Protein AF-A0A6B3W933-F1 (afdb_monomer_lite)

Radius of gyration: 35.73 Å; chains: 1; bounding box: 81×42×101 Å

pLDDT: mean 72.71, std 11.29, range [45.56, 95.0]

Secondary structure (DSSP, 8-state):
----------HHHHHHHHHHHS---PPP-------------EEEEEEEETTEEEEEEE--TTSSGGG-EEETTEEE--------HHHHHHHHHTTTSS-----

Foldseek 3Di:
DDDDPDPDDDPVNVVVVCVVPDDDPPDDPPPDDPPDDDDAWDFDCWDDDDPDTDGDTDDRPQQDPVNWDDDDVDTDRDHDDDDPVVVVVCVVPVVDPPPPPDD

Structure (mmCIF, N/CA/C/O backbone):
data_AF-A0A6B3W933-F1
#
_entry.id   AF-A0A6B3W933-F1
#
loop_
_atom_site.group_PDB
_atom_site.id
_atom_site.type_symbol
_atom_site.label_atom_id
_atom_site.label_alt_id
_atom_site.label_comp_id
_atom_site.label_asym_id
_atom_site.label_entity_id
_atom_site.label_seq_id
_atom_site.pdbx_PDB_ins_code
_atom_site.Cartn_x
_atom_site.Cartn_y
_atom_site.Cartn_z
_atom_site.occupancy
_atom_site.B_iso_or_equiv
_atom_site.auth_seq_id
_atom_site.auth_comp_id
_atom_site.auth_asym_id
_atom_site.auth_atom_id
_atom_site.pdbx_PDB_model_num
ATOM 1 N N . MET A 1 1 ? -48.514 -9.208 71.530 1.00 45.56 1 MET A N 1
ATOM 2 C CA . MET A 1 1 ? -47.320 -10.080 71.537 1.00 45.56 1 MET A CA 1
ATOM 3 C C . MET A 1 1 ? -46.948 -10.304 70.085 1.00 45.56 1 MET A C 1
ATOM 5 O O . MET A 1 1 ? -47.457 -11.232 69.479 1.00 45.56 1 MET A O 1
ATOM 9 N N . ASN A 1 2 ? -46.157 -9.409 69.495 1.00 46.94 2 ASN A N 1
ATOM 10 C CA . ASN A 1 2 ? -45.818 -9.499 68.076 1.00 46.94 2 ASN A CA 1
ATOM 11 C C . ASN A 1 2 ? -44.297 -9.606 68.010 1.00 46.94 2 ASN A C 1
ATOM 13 O O . ASN A 1 2 ? -43.600 -8.597 67.988 1.00 46.94 2 ASN A O 1
ATOM 17 N N . GLY A 1 3 ? -43.787 -10.834 68.109 1.00 47.75 3 GLY A N 1
ATOM 18 C CA . GLY A 1 3 ? -42.366 -11.105 67.937 1.00 47.75 3 GLY A CA 1
ATOM 19 C C . GLY A 1 3 ? -42.017 -10.958 66.464 1.00 47.75 3 GLY A C 1
ATOM 20 O O . GLY A 1 3 ? -42.369 -11.817 65.663 1.00 47.75 3 GLY A O 1
ATOM 21 N N . SER A 1 4 ? -41.360 -9.862 66.093 1.00 57.03 4 SER A N 1
ATOM 22 C CA . SER A 1 4 ? -40.724 -9.751 64.785 1.00 57.03 4 SER A CA 1
ATOM 23 C C . SER A 1 4 ? -39.554 -10.732 64.753 1.00 57.03 4 SER A C 1
ATOM 25 O O . SER A 1 4 ? -38.548 -10.520 65.430 1.00 57.03 4 SER A O 1
ATOM 27 N N . THR A 1 5 ? -39.690 -11.826 64.009 1.00 58.09 5 THR A N 1
ATOM 28 C CA . THR A 1 5 ? -38.589 -12.752 63.739 1.00 58.09 5 THR A CA 1
ATOM 29 C C . THR A 1 5 ? -37.494 -12.000 62.987 1.00 58.09 5 THR A C 1
ATOM 31 O O . THR A 1 5 ? -37.620 -11.720 61.797 1.00 58.09 5 THR A O 1
ATOM 34 N N . VAL A 1 6 ? -36.422 -11.636 63.689 1.00 62.28 6 VAL A N 1
ATOM 35 C CA . VAL A 1 6 ? -35.211 -11.092 63.073 1.00 62.28 6 VAL A CA 1
ATOM 36 C C . VAL A 1 6 ? -34.458 -12.274 62.474 1.00 62.28 6 VAL A C 1
ATOM 38 O O . VAL A 1 6 ? -33.950 -13.126 63.200 1.00 62.28 6 VAL A O 1
ATOM 41 N N . ILE A 1 7 ? -34.425 -12.365 61.146 1.00 72.25 7 ILE A N 1
ATOM 42 C CA . ILE A 1 7 ? -33.644 -13.384 60.440 1.00 72.25 7 ILE A CA 1
ATOM 43 C C . ILE A 1 7 ? -32.160 -13.036 60.637 1.00 72.25 7 ILE A C 1
ATOM 45 O O . ILE A 1 7 ? -31.634 -12.143 59.975 1.00 72.25 7 ILE A O 1
ATOM 49 N N . GLN A 1 8 ? -31.480 -13.703 61.575 1.00 68.06 8 GLN A N 1
ATOM 50 C CA . GLN A 1 8 ? -30.024 -13.600 61.707 1.00 68.06 8 GLN A CA 1
ATOM 51 C C . GLN A 1 8 ? -29.360 -14.367 60.561 1.00 68.06 8 GLN A C 1
ATOM 53 O O . GLN A 1 8 ? -29.358 -15.596 60.536 1.00 68.06 8 GLN A O 1
ATOM 58 N N . MET A 1 9 ? -28.795 -13.638 59.600 1.00 74.38 9 MET A N 1
ATOM 59 C CA . MET A 1 9 ? -28.061 -14.224 58.481 1.00 74.38 9 MET A CA 1
ATOM 60 C C . MET A 1 9 ? -26.597 -14.451 58.879 1.00 74.38 9 MET A C 1
ATOM 62 O O . MET A 1 9 ? -25.940 -13.549 59.394 1.00 74.38 9 MET A O 1
ATOM 66 N N . SER A 1 10 ? -26.088 -15.669 58.679 1.00 84.25 10 SER A N 1
ATOM 67 C CA . SER A 1 10 ? -24.719 -16.024 59.067 1.00 84.25 10 SER A CA 1
ATOM 68 C C . SER A 1 10 ? -23.678 -15.435 58.102 1.00 84.25 10 SER A C 1
ATOM 70 O O . SER A 1 10 ? -23.951 -15.260 56.913 1.00 84.25 10 SER A O 1
ATOM 72 N N . LEU A 1 11 ? -22.469 -15.149 58.599 1.00 80.25 11 LEU A N 1
ATOM 73 C CA . LEU A 1 11 ? -21.362 -14.575 57.821 1.00 80.25 11 LEU A CA 1
ATOM 74 C C . LEU A 1 11 ? -21.046 -15.327 56.504 1.00 80.25 11 LEU A C 1
ATOM 76 O O . LEU A 1 11 ? -20.902 -14.656 55.481 1.00 80.25 11 LEU A O 1
ATOM 80 N N . PRO A 1 12 ? -20.997 -16.678 56.456 1.00 84.25 12 PRO A N 1
ATOM 81 C CA . PRO A 1 12 ? -20.771 -17.388 55.194 1.00 84.25 12 PRO A CA 1
ATOM 82 C C . PRO A 1 12 ? -21.948 -17.257 54.217 1.00 84.25 12 PRO A C 1
ATOM 84 O O . PRO A 1 12 ? -21.734 -17.199 53.009 1.00 84.25 12 PRO A O 1
ATOM 87 N N . THR A 1 13 ? -23.186 -17.148 54.716 1.00 83.31 13 THR A N 1
ATOM 88 C CA . THR A 1 13 ? -24.373 -16.907 53.878 1.00 83.31 13 THR A CA 1
ATOM 89 C C . THR A 1 13 ? -24.310 -15.532 53.222 1.00 83.31 13 THR A C 1
ATOM 91 O O . THR A 1 13 ? -24.586 -15.406 52.032 1.00 83.31 13 THR A O 1
ATOM 94 N N . LEU A 1 14 ? -23.898 -14.509 53.976 1.00 85.00 14 LEU A N 1
ATOM 95 C CA . LEU A 1 14 ? -23.712 -13.160 53.447 1.00 85.00 14 LEU A CA 1
ATOM 96 C C . LEU A 1 14 ? -22.597 -13.123 52.393 1.00 85.00 14 LEU A C 1
ATOM 98 O O . LEU A 1 14 ? -22.763 -12.508 51.345 1.00 85.00 14 LEU A O 1
ATOM 102 N N . MET A 1 15 ? -21.488 -13.820 52.645 1.00 84.31 15 MET A N 1
ATOM 103 C CA . MET A 1 15 ? -20.351 -13.864 51.726 1.00 84.31 15 MET A CA 1
ATOM 104 C C . MET A 1 15 ? -20.710 -14.555 50.402 1.00 84.31 15 MET A C 1
ATOM 106 O O . MET A 1 15 ? -20.378 -14.047 49.334 1.00 84.31 15 MET A O 1
ATOM 110 N N . LEU A 1 16 ? -21.465 -15.657 50.461 1.00 86.75 16 LEU A N 1
ATOM 111 C CA . LEU A 1 16 ? -21.976 -16.339 49.271 1.00 86.75 16 LEU A CA 1
ATOM 112 C C . LEU A 1 16 ? -22.924 -15.442 48.460 1.00 86.75 16 LEU A C 1
ATOM 114 O O . LEU A 1 16 ? -22.824 -15.394 47.236 1.00 86.75 16 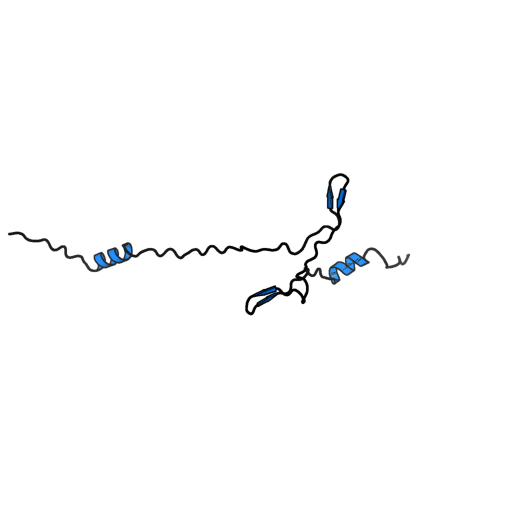LEU A O 1
ATOM 118 N N . LEU A 1 17 ? -23.804 -14.693 49.131 1.00 86.44 17 LEU A N 1
ATOM 119 C CA . LEU A 1 17 ? -24.698 -13.734 48.478 1.00 86.44 17 LEU A CA 1
ATOM 120 C C . LEU A 1 17 ? -23.930 -12.617 47.761 1.00 86.44 17 LEU A C 1
ATOM 122 O O . LEU A 1 17 ? -24.292 -12.256 46.646 1.00 86.44 17 LEU A O 1
ATOM 126 N N . VAL A 1 18 ? -22.852 -12.109 48.363 1.00 86.44 18 VAL A N 1
ATOM 127 C CA . VAL A 1 18 ? -21.989 -11.092 47.741 1.00 86.44 18 VAL A CA 1
ATOM 128 C C . VAL A 1 18 ? -21.275 -11.645 46.507 1.00 86.44 18 VAL A C 1
ATOM 130 O O . VAL A 1 18 ? -21.230 -10.969 45.484 1.00 86.44 18 VAL A O 1
ATOM 133 N N . CYS A 1 19 ? -20.760 -12.876 46.564 1.00 83.50 19 CYS A N 1
ATOM 134 C CA . CYS A 1 19 ? -20.098 -13.501 45.416 1.00 83.50 19 CYS A CA 1
ATOM 135 C C . CYS A 1 19 ? -21.055 -13.757 44.243 1.00 83.50 19 CYS A C 1
ATOM 137 O O . CYS A 1 19 ? -20.647 -13.620 43.095 1.00 83.50 19 CYS A O 1
ATOM 139 N N . ILE A 1 20 ? -22.317 -14.103 44.518 1.00 83.69 20 ILE A N 1
ATOM 140 C CA . ILE A 1 20 ? -23.342 -14.311 43.480 1.00 83.69 20 ILE A CA 1
ATOM 141 C C . ILE A 1 20 ? -23.837 -12.975 42.908 1.00 83.69 20 ILE A C 1
ATOM 143 O O . ILE A 1 20 ? -24.169 -12.896 41.729 1.00 83.69 20 ILE A O 1
ATOM 147 N N . ALA A 1 21 ? -23.888 -11.922 43.728 1.00 83.50 21 ALA A N 1
ATOM 148 C CA . ALA A 1 21 ? -24.350 -10.598 43.315 1.00 83.50 21 ALA A CA 1
ATOM 149 C C . ALA A 1 21 ? -23.268 -9.741 42.634 1.00 83.50 21 ALA A C 1
ATOM 151 O O . ALA A 1 21 ? -23.566 -8.628 42.198 1.00 83.50 21 ALA A O 1
ATOM 152 N N . ALA A 1 22 ? -22.023 -10.219 42.551 1.00 81.19 22 ALA A N 1
ATOM 153 C CA . ALA A 1 22 ? -20.957 -9.484 41.887 1.00 81.19 22 ALA A CA 1
ATOM 154 C C . ALA A 1 22 ? -21.263 -9.366 40.380 1.00 81.19 22 ALA A C 1
ATOM 156 O O . ALA A 1 22 ? -21.469 -10.390 39.721 1.00 81.19 22 ALA A O 1
ATOM 157 N N . PRO A 1 23 ? -21.308 -8.148 39.809 1.00 78.25 23 PRO A N 1
ATOM 158 C CA . PRO A 1 23 ? -21.485 -7.987 38.375 1.00 78.25 23 PRO A CA 1
ATOM 159 C C . PRO A 1 23 ? -20.313 -8.646 37.641 1.00 78.25 23 PRO A C 1
ATOM 161 O O . PRO A 1 23 ? -19.147 -8.441 37.977 1.00 78.25 23 PRO A O 1
ATOM 164 N N . ILE A 1 24 ? -20.629 -9.457 36.633 1.00 76.62 24 ILE A N 1
ATOM 165 C CA . ILE A 1 24 ? -19.633 -9.966 35.696 1.00 76.62 24 ILE A CA 1
ATOM 166 C C . ILE A 1 24 ? -19.312 -8.804 34.758 1.00 76.62 24 ILE A C 1
ATOM 168 O O . ILE A 1 24 ? -20.078 -8.513 33.840 1.00 76.62 24 ILE A O 1
ATOM 172 N N . GLN A 1 25 ? -18.197 -8.116 34.998 1.00 74.38 25 GLN A N 1
ATOM 173 C CA . GLN A 1 25 ? -17.631 -7.196 34.018 1.00 74.38 25 GLN A CA 1
ATOM 174 C C . GLN A 1 25 ? -17.166 -8.022 32.812 1.00 74.38 25 GLN A C 1
ATOM 176 O O . GLN A 1 25 ? -16.084 -8.609 32.821 1.00 74.38 25 GLN A O 1
ATOM 181 N N . ALA A 1 26 ? -18.002 -8.099 31.777 1.00 73.62 26 ALA A N 1
ATOM 182 C CA . ALA A 1 26 ? -17.545 -8.510 30.459 1.00 73.62 26 ALA A CA 1
ATOM 183 C C . ALA A 1 26 ? -16.554 -7.443 29.979 1.00 73.62 26 ALA A C 1
ATOM 185 O O . ALA A 1 26 ? -16.919 -6.275 29.860 1.00 73.62 26 ALA A O 1
ATOM 186 N N . GLY A 1 27 ? -15.289 -7.823 29.788 1.00 70.25 27 GLY A N 1
ATOM 187 C CA . GLY A 1 27 ? -14.300 -6.927 29.194 1.00 70.25 27 GLY A CA 1
ATOM 188 C C . GLY A 1 27 ? -14.781 -6.486 27.816 1.00 70.25 27 GLY A C 1
ATOM 189 O O . GLY A 1 27 ? -15.280 -7.311 27.045 1.00 70.25 27 GLY A O 1
ATOM 190 N N . GLU A 1 28 ? -14.670 -5.193 27.519 1.00 73.19 28 GLU A N 1
ATOM 191 C CA . GLU A 1 28 ? -15.035 -4.679 26.205 1.00 73.19 28 GLU A CA 1
ATOM 192 C C . GLU A 1 28 ? -14.157 -5.365 25.156 1.00 73.19 28 GLU A C 1
ATOM 194 O O . GLU A 1 28 ? -12.927 -5.329 25.213 1.00 73.19 28 GLU A O 1
ATOM 199 N N . THR A 1 29 ? -14.796 -6.079 24.230 1.00 66.94 29 THR A N 1
ATOM 200 C CA . THR A 1 29 ? -14.097 -6.619 23.067 1.00 66.94 29 THR A CA 1
ATOM 201 C C . THR A 1 29 ? -13.975 -5.470 22.082 1.00 66.94 29 THR A C 1
ATOM 203 O O . THR A 1 29 ? -14.862 -5.258 21.256 1.00 66.94 29 THR A O 1
ATOM 206 N N . GLU A 1 30 ? -12.909 -4.687 22.226 1.00 74.69 30 GLU A N 1
ATOM 207 C CA . GLU A 1 30 ? -12.550 -3.649 21.264 1.00 74.69 30 GLU A CA 1
ATOM 208 C C . GLU A 1 30 ? -12.482 -4.302 19.880 1.00 74.69 30 GLU A C 1
ATOM 210 O O . GLU A 1 30 ? -11.653 -5.179 19.614 1.00 74.69 30 GLU A O 1
ATOM 215 N N . THR A 1 31 ? -13.420 -3.941 19.007 1.00 75.81 31 THR A N 1
ATOM 216 C CA . THR A 1 31 ? -13.431 -4.451 17.638 1.00 75.81 31 THR A CA 1
ATOM 217 C C . THR A 1 31 ? -12.379 -3.670 16.875 1.00 75.81 31 THR A C 1
ATOM 219 O O . THR A 1 31 ? -12.624 -2.554 16.425 1.00 75.81 31 THR A O 1
ATOM 222 N N . PHE A 1 32 ? -11.180 -4.236 16.767 1.00 76.81 32 PHE A N 1
ATOM 223 C CA . PHE A 1 32 ? -10.130 -3.663 15.938 1.00 76.81 32 PHE A CA 1
ATOM 224 C C . PHE A 1 32 ? -10.585 -3.694 14.477 1.00 76.81 32 PHE A C 1
ATOM 226 O O . PHE A 1 32 ? -10.621 -4.753 13.851 1.00 76.81 32 PHE A O 1
ATOM 233 N N . SER A 1 33 ? -10.953 -2.528 13.949 1.00 78.06 33 SER A N 1
ATOM 234 C CA . SER A 1 33 ? -11.223 -2.334 12.529 1.00 78.06 33 SER A CA 1
ATOM 235 C C . SER A 1 33 ? -10.015 -1.682 11.869 1.00 78.06 33 SER A C 1
ATOM 237 O O . SER A 1 33 ? -9.448 -0.719 12.386 1.00 78.06 33 SER A O 1
ATOM 239 N N . ILE A 1 34 ? -9.612 -2.218 10.720 1.00 77.19 34 ILE A N 1
ATOM 240 C CA . ILE A 1 34 ? -8.675 -1.551 9.820 1.00 77.19 34 ILE A CA 1
ATOM 241 C C . ILE A 1 34 ? -9.531 -0.851 8.768 1.00 77.19 34 ILE A C 1
ATOM 243 O O . ILE A 1 34 ? -9.897 -1.441 7.755 1.00 77.19 34 ILE A O 1
ATOM 247 N N . ASP A 1 35 ? -9.874 0.408 9.030 1.00 82.44 35 ASP A N 1
ATOM 248 C CA . ASP A 1 35 ? -10.767 1.190 8.163 1.00 82.44 35 ASP A CA 1
ATOM 249 C C . ASP A 1 35 ? -10.083 1.676 6.874 1.00 82.44 35 ASP A C 1
ATOM 251 O O . ASP A 1 35 ? -10.740 2.185 5.965 1.00 82.44 35 ASP A O 1
ATOM 255 N N . TRP A 1 36 ? -8.757 1.531 6.784 1.00 79.00 36 TRP A N 1
ATOM 256 C CA . TRP A 1 36 ? -7.964 1.998 5.653 1.00 79.00 36 TRP A CA 1
ATOM 257 C C . TRP A 1 36 ? -6.922 0.967 5.219 1.00 79.00 36 TRP A C 1
ATOM 259 O O . TRP A 1 36 ? -6.131 0.483 6.027 1.00 79.00 36 TRP A O 1
ATOM 269 N N . TYR A 1 37 ? -6.907 0.671 3.923 1.00 68.62 37 TYR A N 1
ATOM 270 C CA . TYR A 1 37 ? -5.948 -0.211 3.268 1.00 68.62 37 TYR A CA 1
ATOM 271 C C . TYR A 1 37 ? -5.634 0.317 1.862 1.00 68.62 37 TYR A C 1
ATOM 273 O O . TYR A 1 37 ? -6.453 1.008 1.253 1.00 68.62 37 TYR A O 1
ATOM 281 N N . SER A 1 38 ? -4.462 -0.039 1.337 1.00 62.31 38 SER A N 1
ATOM 282 C CA . SER A 1 38 ? -4.076 0.171 -0.061 1.00 62.31 38 SER A CA 1
ATOM 283 C C . SER A 1 38 ? -3.651 -1.169 -0.670 1.00 62.31 38 SER A C 1
ATOM 285 O O . SER A 1 38 ? -3.143 -2.041 0.037 1.00 62.31 38 SER A O 1
ATOM 287 N N . ILE A 1 39 ? -3.904 -1.365 -1.968 1.00 64.50 39 ILE A N 1
ATOM 288 C CA . ILE A 1 39 ? -3.345 -2.492 -2.726 1.00 64.50 39 ILE A CA 1
ATOM 289 C C . ILE A 1 39 ? -2.076 -1.974 -3.391 1.00 64.50 39 ILE A C 1
ATOM 291 O O . ILE A 1 39 ? -2.115 -1.391 -4.476 1.00 64.50 39 ILE A O 1
ATOM 295 N N . ASP A 1 40 ? -0.957 -2.181 -2.710 1.00 59.81 40 ASP A N 1
ATOM 296 C CA . ASP A 1 40 ? 0.343 -1.717 -3.165 1.00 59.81 40 ASP A CA 1
ATOM 297 C C . ASP A 1 40 ? 1.032 -2.853 -3.923 1.00 59.81 40 ASP A C 1
ATOM 299 O O . ASP A 1 40 ? 1.583 -3.782 -3.335 1.00 59.81 40 ASP A O 1
ATOM 303 N N . GLY A 1 41 ? 1.038 -2.764 -5.251 1.00 66.94 41 GLY A N 1
ATOM 304 C CA . GLY A 1 41 ? 1.660 -3.755 -6.130 1.00 66.94 41 GLY A CA 1
ATOM 305 C C . GLY A 1 41 ? 0.634 -4.580 -6.901 1.00 66.94 41 GLY A C 1
ATOM 306 O O . GLY A 1 41 ? -0.231 -5.247 -6.340 1.00 66.94 41 GLY A O 1
ATOM 307 N N . GLY A 1 42 ? 0.747 -4.523 -8.225 1.00 66.31 42 GLY A N 1
ATOM 308 C CA . GLY A 1 42 ? -0.091 -5.256 -9.160 1.00 66.31 42 GLY A CA 1
ATOM 309 C C . GLY A 1 42 ? 0.324 -4.976 -10.603 1.00 66.31 42 GLY A C 1
ATOM 310 O O . GLY A 1 42 ? 1.333 -4.318 -10.868 1.00 66.31 42 GLY A O 1
ATOM 311 N N . GLY A 1 43 ? -0.471 -5.472 -11.543 1.00 64.50 43 GLY A N 1
ATOM 312 C CA . GLY A 1 43 ? -0.115 -5.503 -12.957 1.00 64.50 43 GLY A CA 1
ATOM 313 C C . GLY A 1 43 ? 0.310 -6.901 -13.389 1.00 64.50 43 GLY A C 1
ATOM 314 O O . GLY A 1 43 ? 0.637 -7.758 -12.570 1.00 64.50 43 GLY A O 1
ATOM 315 N N . ALA A 1 44 ? 0.253 -7.139 -14.689 1.00 62.84 44 ALA A N 1
ATOM 316 C CA . ALA A 1 44 ? 0.620 -8.402 -15.299 1.00 62.84 44 ALA A CA 1
ATOM 317 C C . ALA A 1 44 ? 1.491 -8.094 -16.510 1.00 62.84 44 ALA A C 1
ATOM 319 O O . ALA A 1 44 ? 1.181 -7.198 -17.299 1.00 62.84 44 ALA A O 1
ATOM 320 N N . VAL A 1 45 ? 2.576 -8.851 -16.659 1.00 66.00 45 VAL A N 1
ATOM 321 C CA . VAL A 1 45 ? 3.381 -8.814 -17.887 1.00 66.00 45 VAL A CA 1
ATOM 322 C C . VAL A 1 45 ? 2.535 -9.295 -19.071 1.00 66.00 45 VAL A C 1
ATOM 324 O O . VAL A 1 45 ? 2.709 -8.804 -20.178 1.00 66.00 45 VAL A O 1
ATOM 327 N N . GLN A 1 46 ? 1.571 -10.186 -18.812 1.00 71.69 46 GLN A N 1
ATOM 328 C CA . GLN A 1 46 ? 0.657 -10.730 -19.806 1.00 71.69 46 GLN A CA 1
ATOM 329 C C . GLN A 1 46 ? -0.699 -11.035 -19.154 1.00 71.69 46 GLN A C 1
ATOM 331 O O . GLN A 1 46 ? -0.785 -11.902 -18.283 1.00 71.69 46 GLN A O 1
ATOM 336 N N . SER A 1 47 ? -1.753 -10.334 -19.561 1.00 80.75 47 SER A N 1
ATOM 337 C CA . SER A 1 47 ? -3.137 -10.644 -19.190 1.00 80.75 47 SER A CA 1
ATOM 338 C C . SER A 1 47 ? -3.961 -10.777 -20.463 1.00 80.75 47 SER A C 1
ATOM 340 O O . SER A 1 47 ? -4.022 -9.840 -21.253 1.00 80.75 47 SER A O 1
ATOM 342 N N . THR A 1 48 ? -4.579 -11.939 -20.675 1.00 89.06 48 THR A N 1
ATOM 343 C CA . THR A 1 48 ? -5.309 -12.249 -21.912 1.00 89.06 48 THR A CA 1
ATOM 344 C C . THR A 1 48 ? -6.790 -12.485 -21.640 1.00 89.06 48 THR A C 1
ATOM 346 O O . THR A 1 48 ? -7.173 -13.023 -20.598 1.00 89.06 48 THR A O 1
ATOM 349 N N . GLY A 1 49 ? -7.637 -12.073 -22.583 1.00 85.50 49 GLY A N 1
ATOM 350 C CA . GLY A 1 49 ? -9.082 -12.273 -22.511 1.00 85.50 49 GLY A CA 1
ATOM 351 C C . GLY A 1 49 ? -9.747 -12.107 -23.874 1.00 85.50 49 GLY A C 1
ATOM 352 O O . GLY A 1 49 ? -9.874 -10.992 -24.376 1.00 85.50 49 GLY A O 1
ATOM 353 N N . GLY A 1 50 ? -10.192 -13.219 -24.467 1.00 89.06 50 GLY A N 1
ATOM 354 C CA . GLY A 1 50 ? -10.683 -13.226 -25.848 1.00 89.06 50 GLY A CA 1
ATOM 355 C C . GLY A 1 50 ? -9.569 -12.832 -26.819 1.00 89.06 50 GLY A C 1
ATOM 356 O O . GLY A 1 50 ? -8.480 -13.396 -26.755 1.00 89.06 50 GLY A O 1
ATOM 357 N N . ASP A 1 51 ? -9.834 -11.836 -27.663 1.00 95.00 51 ASP A N 1
ATOM 358 C CA . ASP A 1 51 ? -8.879 -11.313 -28.651 1.00 95.00 51 ASP A CA 1
ATOM 359 C C . ASP A 1 51 ? -7.971 -10.197 -28.096 1.00 95.00 51 ASP A C 1
ATOM 361 O O . ASP A 1 51 ? -7.234 -9.561 -28.851 1.00 95.00 51 ASP A O 1
ATOM 365 N N . PHE A 1 52 ? -8.039 -9.917 -26.791 1.00 86.00 52 PHE A N 1
ATOM 366 C CA . PHE A 1 52 ? -7.298 -8.824 -26.169 1.00 86.00 52 PHE A CA 1
ATOM 367 C C . PHE A 1 52 ? -6.143 -9.322 -25.314 1.00 86.00 52 PHE A C 1
ATOM 369 O O . PHE A 1 52 ? -6.263 -10.287 -24.554 1.00 86.00 52 PHE A O 1
ATOM 376 N N . ASP A 1 53 ? -5.050 -8.575 -25.409 1.00 88.38 53 ASP A N 1
ATOM 377 C CA . ASP A 1 53 ? -3.851 -8.729 -24.607 1.00 88.38 53 ASP A CA 1
ATOM 378 C C . ASP A 1 53 ? -3.539 -7.397 -23.913 1.00 88.38 53 ASP A C 1
ATOM 380 O O . ASP A 1 53 ? -3.598 -6.326 -24.527 1.00 88.38 53 ASP A O 1
ATOM 384 N N . LEU A 1 54 ? -3.267 -7.466 -22.612 1.00 79.56 54 LEU A N 1
ATOM 385 C CA . LEU A 1 54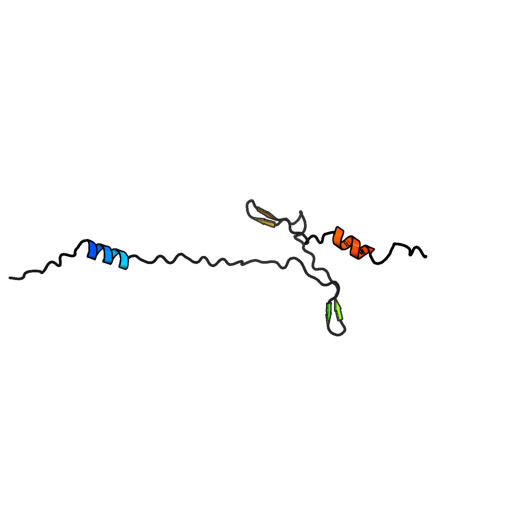 ? -2.981 -6.328 -21.750 1.00 79.56 54 LEU A CA 1
ATOM 386 C C . LEU A 1 54 ? -1.706 -6.601 -20.952 1.00 79.56 54 LEU A C 1
ATOM 388 O O . LEU A 1 54 ? -1.687 -7.437 -20.047 1.00 79.56 54 LEU A O 1
ATOM 392 N N . SER A 1 55 ? -0.670 -5.818 -21.236 1.00 78.00 55 SER A N 1
ATOM 393 C CA . SER A 1 55 ? 0.544 -5.728 -20.427 1.00 78.00 55 SER A CA 1
ATOM 394 C C . SER A 1 55 ? 0.571 -4.393 -19.690 1.00 78.00 55 SER A C 1
ATOM 396 O O . SER A 1 55 ? 0.391 -3.340 -20.308 1.00 78.00 55 SER A O 1
ATOM 398 N N . GLY A 1 56 ? 0.837 -4.402 -18.388 1.00 68.94 56 GLY A N 1
ATOM 399 C CA . GLY A 1 56 ? 0.958 -3.163 -17.628 1.00 68.94 56 GLY A CA 1
ATOM 400 C C . GLY A 1 56 ? 1.517 -3.374 -16.233 1.00 68.94 56 GLY A C 1
ATOM 401 O O . GLY A 1 56 ? 1.295 -4.409 -15.606 1.00 68.94 56 GLY A O 1
ATOM 402 N N . THR A 1 57 ? 2.231 -2.369 -15.739 1.00 65.56 57 THR A N 1
ATOM 403 C CA . THR A 1 57 ? 2.710 -2.300 -14.359 1.00 65.56 57 THR A CA 1
ATOM 404 C C . THR A 1 57 ? 1.821 -1.344 -13.567 1.00 65.56 57 THR A C 1
ATOM 406 O O . THR A 1 57 ? 1.500 -0.251 -14.035 1.00 65.56 57 THR A O 1
ATOM 409 N N . ILE A 1 58 ? 1.408 -1.735 -12.360 1.00 69.56 58 ILE A N 1
ATOM 410 C CA . ILE A 1 58 ? 0.796 -0.799 -11.411 1.00 69.56 58 ILE A CA 1
ATOM 411 C C . ILE A 1 58 ? 1.934 -0.237 -10.563 1.00 69.56 58 ILE A C 1
ATOM 413 O O . ILE A 1 58 ? 2.582 -0.964 -9.812 1.00 69.56 58 ILE A O 1
ATOM 417 N N . GLY A 1 59 ? 2.224 1.054 -10.726 1.00 68.06 59 GLY A N 1
ATOM 418 C CA . GLY A 1 59 ? 3.270 1.721 -9.954 1.00 68.06 59 GLY A CA 1
ATOM 419 C C . GLY A 1 59 ? 2.879 1.890 -8.483 1.00 68.06 59 GLY A C 1
ATOM 420 O O . GLY A 1 59 ? 1.762 2.306 -8.187 1.00 68.06 59 GLY A O 1
ATOM 421 N N . GLN A 1 60 ? 3.818 1.632 -7.570 1.00 74.00 60 GLN A N 1
ATOM 422 C CA . GLN A 1 60 ? 3.719 2.019 -6.159 1.00 74.00 60 GLN A CA 1
ATOM 423 C C . GLN A 1 60 ? 4.285 3.435 -5.989 1.00 74.00 60 GLN A C 1
ATOM 425 O O . GLN A 1 60 ? 5.498 3.644 -6.018 1.00 74.00 60 GLN A O 1
ATOM 430 N N . ALA A 1 61 ? 3.419 4.442 -5.864 1.00 73.31 61 ALA A N 1
ATOM 431 C CA . ALA A 1 61 ? 3.876 5.830 -5.736 1.00 73.31 61 ALA A CA 1
ATOM 432 C C . ALA A 1 61 ? 4.562 6.115 -4.381 1.00 73.31 61 ALA A C 1
ATOM 434 O O . ALA A 1 61 ? 5.347 7.060 -4.268 1.00 73.31 61 ALA A O 1
ATOM 435 N N . ASP A 1 62 ? 4.259 5.311 -3.365 1.00 71.81 62 ASP A N 1
ATOM 436 C CA . ASP A 1 62 ? 4.810 5.337 -2.007 1.00 71.81 62 ASP A CA 1
ATOM 437 C C . ASP A 1 62 ? 6.130 4.554 -1.862 1.00 71.81 62 ASP A C 1
ATOM 439 O O . ASP A 1 62 ? 6.829 4.715 -0.858 1.00 71.81 62 ASP A O 1
ATOM 443 N N . ALA A 1 63 ? 6.534 3.796 -2.890 1.00 76.38 63 ALA A N 1
ATOM 444 C CA . ALA A 1 63 ? 7.821 3.101 -2.978 1.00 76.38 63 ALA A CA 1
ATOM 445 C C . ALA A 1 63 ? 9.008 4.048 -3.227 1.00 76.38 63 ALA A C 1
ATOM 447 O O . ALA A 1 63 ? 9.948 3.746 -3.964 1.00 76.38 63 ALA A O 1
ATOM 448 N N . THR A 1 64 ? 8.954 5.246 -2.649 1.00 79.62 64 THR A N 1
ATOM 449 C CA . THR A 1 64 ? 9.984 6.269 -2.786 1.00 79.62 64 THR A CA 1
ATOM 450 C C . THR A 1 64 ? 10.208 6.964 -1.453 1.00 79.62 64 THR A C 1
ATOM 452 O O . THR A 1 64 ? 9.268 7.260 -0.716 1.00 79.62 64 THR A O 1
ATOM 455 N N . ALA A 1 65 ? 11.460 7.330 -1.170 1.00 79.88 65 ALA A N 1
ATOM 456 C CA . ALA A 1 65 ? 11.784 8.139 0.006 1.00 79.88 65 ALA A CA 1
ATOM 457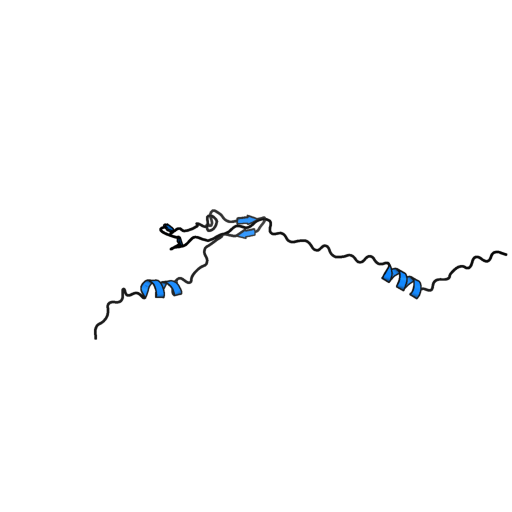 C C . ALA A 1 65 ? 11.052 9.498 0.007 1.00 79.88 65 ALA A C 1
ATOM 459 O O . ALA A 1 65 ? 10.773 10.056 1.066 1.00 79.88 65 ALA A O 1
ATOM 460 N N . ALA A 1 66 ? 10.702 10.012 -1.178 1.00 84.25 66 ALA A N 1
ATOM 461 C CA . ALA A 1 66 ? 9.939 11.245 -1.344 1.00 84.25 66 ALA A CA 1
ATOM 462 C C . ALA A 1 66 ? 8.475 11.129 -0.877 1.00 84.25 66 ALA A C 1
ATOM 464 O O . ALA A 1 66 ? 7.840 12.154 -0.630 1.00 84.25 66 ALA A O 1
ATOM 465 N N . ARG A 1 67 ? 7.936 9.908 -0.746 1.00 81.62 67 ARG A N 1
ATOM 466 C CA . ARG A 1 67 ? 6.551 9.634 -0.329 1.00 81.62 67 ARG A CA 1
ATOM 467 C C . ARG A 1 67 ? 6.458 8.764 0.929 1.00 81.62 67 ARG A C 1
ATOM 469 O O . ARG A 1 67 ? 5.526 7.983 1.069 1.00 81.62 67 ARG A O 1
ATOM 476 N N . VAL A 1 68 ? 7.400 8.928 1.861 1.00 84.94 68 VAL A N 1
ATOM 477 C CA . VAL A 1 68 ? 7.385 8.225 3.153 1.00 84.94 68 VAL A CA 1
ATOM 478 C C . VAL A 1 68 ? 6.047 8.415 3.887 1.00 84.94 68 VAL A C 1
ATOM 480 O O . VAL A 1 68 ? 5.580 9.543 4.075 1.00 84.94 68 VAL A O 1
ATOM 483 N N . LEU A 1 69 ? 5.444 7.308 4.318 1.00 83.69 69 LEU A N 1
ATOM 484 C CA . LEU A 1 69 ? 4.245 7.276 5.153 1.00 83.69 69 LEU A CA 1
ATOM 485 C C . LEU A 1 69 ? 4.630 7.703 6.574 1.00 83.69 69 LEU A C 1
ATOM 487 O O . LEU A 1 69 ? 5.618 7.212 7.125 1.00 83.69 69 LEU A O 1
ATOM 491 N N . GLN A 1 70 ? 3.882 8.636 7.168 1.00 89.69 70 GLN A N 1
ATOM 492 C CA . GLN A 1 70 ? 4.207 9.224 8.473 1.00 89.69 70 GLN A CA 1
ATOM 493 C C . GLN A 1 70 ? 2.991 9.207 9.400 1.00 89.69 70 GLN A C 1
ATOM 495 O O . GLN A 1 70 ? 1.898 9.601 8.999 1.00 89.69 70 GLN A O 1
ATOM 500 N N . GLY A 1 71 ? 3.200 8.798 10.652 1.00 87.69 71 GLY A N 1
ATOM 501 C CA . GLY A 1 71 ? 2.176 8.788 11.697 1.00 87.69 71 GLY A CA 1
ATOM 502 C C . GLY A 1 71 ? 2.801 8.972 13.078 1.00 87.69 71 GLY A C 1
ATOM 503 O O . GLY A 1 71 ? 3.406 8.053 13.625 1.00 87.69 71 GLY A O 1
ATOM 504 N N . GLY A 1 72 ? 2.685 10.172 13.653 1.00 89.81 72 GLY A N 1
ATOM 505 C CA . GLY A 1 72 ? 3.348 10.508 14.916 1.00 89.81 72 GLY A CA 1
ATOM 506 C C . GLY A 1 72 ? 4.875 10.446 14.793 1.00 89.81 72 GLY A C 1
ATOM 507 O O . GLY A 1 72 ? 5.462 11.175 14.000 1.00 89.81 72 GLY A O 1
ATOM 508 N N . GLN A 1 73 ? 5.515 9.581 15.583 1.00 93.69 73 GLN A N 1
ATOM 509 C CA . GLN A 1 73 ? 6.967 9.344 15.531 1.00 93.69 73 GLN A CA 1
ATOM 510 C C . GLN A 1 73 ? 7.364 8.255 14.520 1.00 93.69 73 GLN A C 1
ATOM 512 O O . GLN A 1 73 ? 8.550 7.986 14.334 1.00 93.69 73 GLN A O 1
ATOM 517 N N . TRP A 1 74 ? 6.388 7.616 13.873 1.00 85.56 74 TRP A N 1
ATOM 518 C CA . TRP A 1 74 ? 6.616 6.488 12.981 1.00 85.56 74 TRP A CA 1
ATOM 519 C C . TRP A 1 74 ? 6.754 6.944 11.533 1.00 85.56 74 TRP A C 1
ATOM 521 O O . TRP A 1 74 ? 6.021 7.824 11.068 1.00 85.56 74 TRP A O 1
ATOM 531 N N . LYS A 1 75 ? 7.694 6.318 10.821 1.00 87.88 75 LYS A N 1
ATOM 532 C CA . LYS A 1 75 ? 7.944 6.526 9.395 1.00 87.88 75 LYS A CA 1
ATOM 533 C C . LYS A 1 75 ? 8.106 5.180 8.703 1.00 87.88 75 LYS A C 1
ATOM 535 O O . LYS A 1 75 ? 8.842 4.332 9.203 1.00 87.88 75 LYS A O 1
ATOM 540 N N . LEU A 1 76 ? 7.455 5.012 7.559 1.00 81.19 76 LEU A N 1
ATOM 541 C CA . LEU A 1 76 ? 7.539 3.816 6.728 1.00 81.19 76 LEU A CA 1
ATOM 542 C C . LEU A 1 76 ? 7.711 4.237 5.268 1.00 81.19 76 LEU A C 1
ATOM 544 O O . LEU A 1 76 ? 6.873 4.946 4.721 1.00 81.19 76 LEU A O 1
ATOM 548 N N . THR A 1 77 ? 8.802 3.815 4.637 1.00 85.00 77 THR A N 1
ATOM 549 C CA . THR A 1 77 ? 8.982 3.960 3.188 1.00 85.00 77 THR A CA 1
ATOM 550 C C . THR A 1 77 ? 8.565 2.646 2.544 1.00 85.00 77 THR A C 1
ATOM 552 O O . THR A 1 77 ? 9.103 1.604 2.919 1.00 85.00 77 THR A O 1
ATOM 555 N N . GLY A 1 78 ? 7.611 2.692 1.612 1.00 77.06 78 GLY A N 1
ATOM 556 C CA . GLY A 1 78 ? 7.222 1.523 0.827 1.00 77.06 78 GLY A CA 1
ATOM 557 C C . GLY A 1 78 ? 8.357 1.059 -0.088 1.00 77.06 78 GLY A C 1
ATOM 558 O O . GLY A 1 78 ? 9.362 1.750 -0.277 1.00 77.06 78 GLY A O 1
ATOM 559 N N . GLY A 1 79 ? 8.200 -0.111 -0.690 1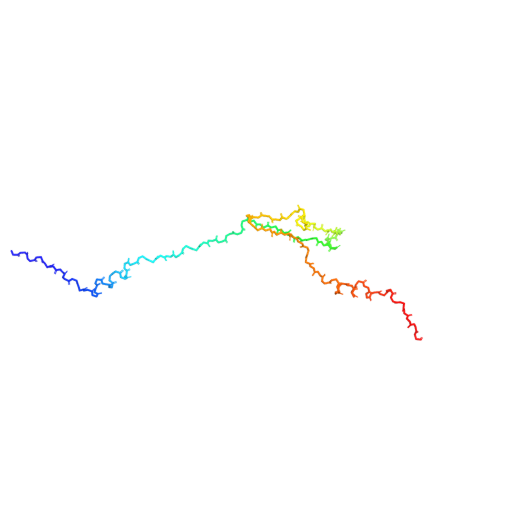.00 74.69 79 GLY A N 1
ATOM 560 C CA . GLY A 1 79 ? 9.184 -0.662 -1.610 1.00 74.69 79 GLY A CA 1
ATOM 561 C C . GLY A 1 79 ? 8.685 -1.936 -2.272 1.00 74.69 79 GLY A C 1
ATOM 562 O O . GLY A 1 79 ? 7.715 -2.550 -1.830 1.00 74.69 79 GLY A O 1
ATOM 563 N N . PHE A 1 80 ? 9.381 -2.353 -3.323 1.00 69.44 80 PHE A N 1
ATOM 564 C CA . PHE A 1 80 ? 9.120 -3.635 -3.964 1.00 69.44 80 PHE A CA 1
ATOM 565 C C . PHE A 1 80 ? 9.679 -4.783 -3.118 1.00 69.44 80 PHE A C 1
ATOM 567 O O . PHE A 1 80 ? 10.700 -4.633 -2.443 1.00 69.44 80 PHE A O 1
ATOM 574 N N . TRP A 1 81 ? 9.046 -5.954 -3.203 1.00 64.62 81 TRP A N 1
ATOM 575 C CA . TRP A 1 81 ? 9.647 -7.188 -2.709 1.00 64.62 81 TRP A CA 1
ATOM 576 C C . TRP A 1 81 ? 10.957 -7.424 -3.461 1.00 64.62 81 TRP A C 1
ATOM 578 O O . TRP A 1 81 ? 10.960 -7.534 -4.688 1.00 64.62 81 TRP A O 1
ATOM 588 N N . ALA A 1 82 ? 12.071 -7.485 -2.733 1.00 56.22 82 ALA A N 1
ATOM 589 C CA . ALA A 1 82 ? 13.342 -7.873 -3.315 1.00 56.22 82 ALA A CA 1
ATOM 590 C C . ALA A 1 82 ? 13.251 -9.349 -3.715 1.00 56.22 82 ALA A C 1
ATOM 592 O O . ALA A 1 82 ? 13.337 -10.241 -2.873 1.00 56.22 82 ALA A O 1
ATOM 593 N N . LEU A 1 83 ? 13.068 -9.613 -5.007 1.00 57.44 83 LEU A N 1
ATOM 594 C CA . LEU A 1 83 ? 13.592 -10.848 -5.564 1.00 57.44 83 LEU A CA 1
ATOM 595 C C . LEU A 1 83 ? 15.112 -10.712 -5.475 1.00 57.44 83 LEU A C 1
ATOM 597 O O . LEU A 1 83 ? 15.664 -9.710 -5.933 1.00 57.44 83 LEU A O 1
ATOM 601 N N . SER A 1 84 ? 15.760 -11.675 -4.823 1.00 58.69 84 SER A N 1
ATOM 602 C CA . SER A 1 84 ? 17.211 -11.835 -4.869 1.00 58.69 84 SER A CA 1
ATOM 603 C C . SER A 1 84 ? 17.661 -11.666 -6.323 1.00 58.69 84 SER A C 1
ATOM 605 O O . SER A 1 84 ? 17.241 -12.416 -7.208 1.00 58.69 84 SER A O 1
ATOM 607 N N . LEU A 1 85 ? 18.440 -10.615 -6.591 1.00 57.03 85 LEU A N 1
ATOM 608 C CA . LEU A 1 85 ? 18.989 -10.385 -7.924 1.00 57.03 85 LEU A CA 1
ATOM 609 C C . LEU A 1 85 ? 19.981 -11.494 -8.282 1.00 57.03 85 LEU A C 1
ATOM 611 O O . LEU A 1 85 ? 20.161 -11.750 -9.468 1.00 57.03 85 LEU A O 1
ATOM 615 N N . GLU A 1 86 ? 20.560 -12.187 -7.293 1.00 61.56 86 GLU A N 1
ATOM 616 C CA . GLU A 1 86 ? 21.342 -13.397 -7.536 1.00 61.56 86 GLU A CA 1
ATOM 617 C C . GLU A 1 86 ? 20.495 -14.513 -8.180 1.00 61.56 86 GLU A C 1
ATOM 619 O O . GLU A 1 86 ? 20.926 -15.094 -9.174 1.00 61.56 86 GLU A O 1
ATOM 624 N N . ASP A 1 87 ? 19.269 -14.757 -7.704 1.00 61.28 87 ASP A N 1
ATOM 625 C CA . ASP A 1 87 ? 18.393 -15.816 -8.246 1.00 61.28 87 ASP A CA 1
ATOM 626 C C . ASP A 1 87 ? 17.793 -15.452 -9.620 1.00 61.28 87 ASP A C 1
ATOM 628 O O . ASP A 1 87 ? 17.457 -16.322 -10.430 1.00 61.28 87 ASP A O 1
ATOM 632 N N . LEU A 1 88 ? 17.631 -14.153 -9.892 1.00 60.91 88 LEU A N 1
ATOM 633 C CA . LEU A 1 88 ? 17.175 -13.637 -11.186 1.00 60.91 88 LEU A CA 1
ATOM 634 C C . LEU A 1 88 ? 18.298 -13.563 -12.221 1.00 60.91 88 LEU A C 1
ATOM 636 O O . LEU A 1 88 ? 18.023 -13.795 -13.395 1.00 60.91 88 LEU A O 1
ATOM 640 N N . ALA A 1 89 ? 19.535 -13.260 -11.819 1.00 61.69 89 ALA A N 1
ATOM 641 C CA . ALA A 1 89 ? 20.674 -13.179 -12.732 1.00 61.69 89 ALA A CA 1
ATOM 642 C C . ALA A 1 89 ? 20.925 -14.525 -13.425 1.00 61.69 89 ALA A C 1
ATOM 644 O O . ALA A 1 89 ? 21.020 -14.568 -14.649 1.00 61.69 89 ALA A O 1
ATOM 645 N N . ASP A 1 90 ? 20.925 -15.632 -12.682 1.00 63.97 90 ASP A N 1
ATOM 646 C CA . ASP A 1 90 ? 21.155 -16.965 -13.257 1.00 63.97 90 ASP A CA 1
ATOM 647 C C . ASP A 1 90 ? 20.053 -17.367 -14.262 1.00 63.97 90 ASP A C 1
ATOM 649 O O . ASP A 1 90 ? 20.304 -18.006 -15.281 1.00 63.97 90 ASP A O 1
ATOM 653 N N . ARG A 1 91 ? 18.813 -16.903 -14.048 1.00 64.50 91 ARG A N 1
ATOM 654 C CA . ARG A 1 91 ? 17.682 -17.150 -14.962 1.00 64.50 91 ARG A CA 1
ATOM 655 C C . ARG A 1 91 ? 17.609 -16.182 -16.145 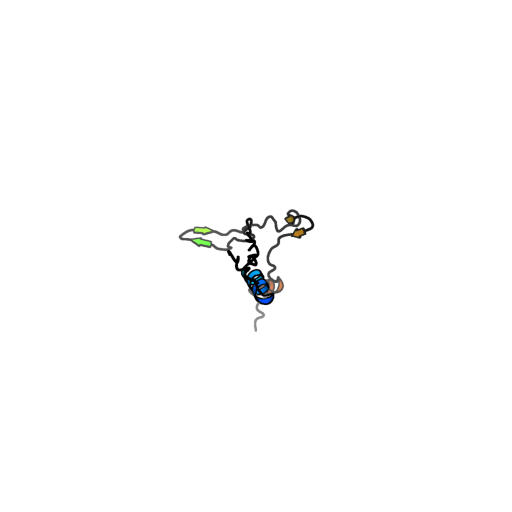1.00 64.50 91 ARG A C 1
ATOM 657 O O . ARG A 1 91 ? 17.062 -16.559 -17.175 1.00 64.50 91 ARG A O 1
ATOM 664 N N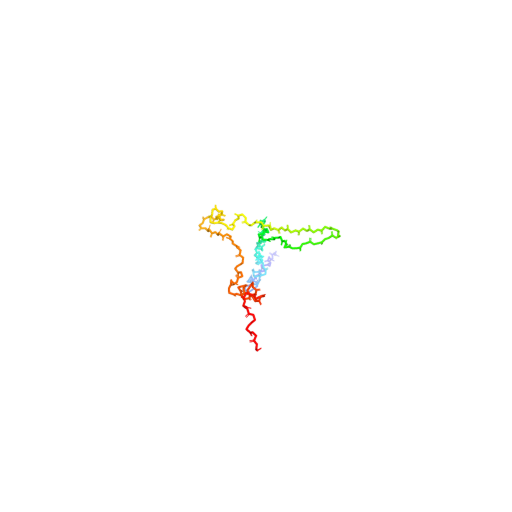 . LEU A 1 92 ? 18.113 -14.956 -15.993 1.00 65.44 92 LEU A N 1
ATOM 665 C CA . LEU A 1 92 ? 18.135 -13.919 -17.033 1.00 65.44 92 LEU A CA 1
ATOM 666 C C . LEU A 1 92 ? 19.331 -14.075 -17.985 1.00 65.44 92 LEU A C 1
ATOM 668 O O . LEU A 1 92 ? 19.260 -13.605 -19.114 1.00 65.44 92 LEU A O 1
ATOM 672 N N . PHE A 1 93 ? 20.407 -14.729 -17.537 1.00 66.00 93 PHE A N 1
ATOM 673 C CA . PHE A 1 93 ? 21.600 -15.010 -18.345 1.00 66.00 93 PHE A CA 1
ATOM 674 C C . PHE A 1 93 ? 21.777 -16.503 -18.687 1.00 66.00 93 PHE A C 1
ATOM 676 O O . PHE A 1 93 ? 22.669 -16.856 -19.460 1.00 66.00 93 PHE A O 1
ATOM 683 N N . GLY A 1 94 ? 20.922 -17.387 -18.159 1.00 59.78 94 GLY A N 1
ATOM 684 C CA . GLY A 1 94 ? 20.964 -18.834 -18.405 1.00 59.78 94 GLY A CA 1
ATOM 685 C C . GLY A 1 94 ? 20.571 -19.272 -19.824 1.00 59.78 94 GLY A C 1
ATOM 686 O O . GLY A 1 94 ? 20.767 -20.435 -20.179 1.00 59.78 94 GLY A O 1
ATOM 687 N N . ASP A 1 95 ? 20.048 -18.367 -20.659 1.00 64.50 95 ASP A N 1
ATOM 688 C CA . ASP A 1 95 ? 19.678 -18.619 -22.059 1.00 64.50 95 ASP A CA 1
ATOM 689 C C . ASP A 1 95 ? 20.773 -18.273 -23.089 1.00 64.50 95 ASP A C 1
ATOM 691 O O . ASP A 1 95 ? 20.498 -18.281 -24.289 1.00 64.50 95 ASP A O 1
ATOM 695 N N . ARG A 1 96 ? 22.036 -18.179 -22.637 1.00 59.09 96 ARG A N 1
ATOM 696 C CA . ARG A 1 96 ? 23.266 -18.340 -23.449 1.00 59.09 96 ARG A CA 1
ATOM 697 C C . ARG A 1 96 ? 23.768 -17.089 -24.192 1.00 59.09 96 ARG A C 1
ATOM 699 O O . ARG A 1 96 ? 23.746 -17.023 -25.419 1.00 59.09 96 ARG A O 1
ATOM 706 N N . PHE A 1 97 ? 24.425 -16.186 -23.460 1.00 58.91 97 PHE A N 1
ATOM 707 C CA . PHE A 1 97 ? 25.562 -15.434 -24.030 1.00 58.91 97 PHE A CA 1
ATOM 708 C C . PHE A 1 97 ? 26.891 -16.205 -23.952 1.00 58.91 97 PHE A C 1
ATOM 710 O O . PHE A 1 97 ? 27.904 -15.740 -24.470 1.00 58.91 97 PHE A O 1
ATOM 717 N N . GLU A 1 98 ? 26.892 -17.392 -23.345 1.00 64.38 98 GLU A N 1
ATOM 718 C CA . GLU A 1 98 ? 28.031 -18.302 -23.378 1.00 64.38 98 GLU A CA 1
ATOM 719 C C . GLU A 1 98 ? 28.038 -19.031 -24.723 1.00 64.38 98 GLU A C 1
ATOM 721 O O . GLU A 1 98 ? 27.139 -19.818 -25.029 1.00 64.38 98 GLU A O 1
ATOM 726 N N . ALA A 1 99 ? 29.029 -18.717 -25.558 1.00 61.53 99 ALA A N 1
ATOM 727 C CA . ALA A 1 99 ? 29.244 -19.414 -26.817 1.00 61.53 99 ALA A CA 1
ATOM 728 C C . ALA A 1 99 ? 29.388 -20.920 -26.550 1.00 61.53 99 ALA A C 1
ATOM 730 O O . ALA A 1 99 ? 30.147 -21.317 -25.664 1.00 61.53 99 ALA A O 1
ATOM 731 N N . GLU A 1 100 ? 28.691 -21.757 -27.324 1.00 58.59 100 GLU A N 1
ATOM 732 C CA . GLU A 1 100 ? 28.947 -23.197 -27.321 1.00 58.59 100 GLU A CA 1
ATOM 733 C C . GLU A 1 100 ? 30.424 -23.426 -27.672 1.00 58.59 100 GLU A C 1
ATOM 735 O O . GLU A 1 100 ? 30.846 -23.229 -28.814 1.00 58.59 100 GLU A O 1
ATOM 740 N N . GLN A 1 101 ? 31.232 -23.814 -26.683 1.00 59.22 101 GLN A N 1
ATOM 741 C CA . GLN A 1 101 ? 32.534 -24.403 -26.958 1.00 59.22 101 GLN A CA 1
ATOM 742 C C . GLN A 1 101 ? 32.260 -25.799 -27.504 1.00 59.22 101 GLN A C 1
ATOM 744 O O . GLN A 1 101 ? 31.926 -26.714 -26.753 1.00 59.22 101 GLN A O 1
ATOM 749 N N . GLY A 1 102 ? 32.299 -25.901 -28.832 1.00 56.47 102 GLY A N 1
ATOM 750 C CA . GLY A 1 102 ? 32.193 -27.164 -29.546 1.00 56.47 102 GLY A CA 1
ATOM 751 C C . GLY A 1 102 ? 33.275 -28.142 -29.091 1.00 56.47 102 GLY A C 1
ATOM 752 O O . GLY A 1 102 ? 34.423 -27.743 -28.890 1.00 56.47 102 GLY A O 1
ATOM 753 N N . ASP A 1 103 ? 32.860 -29.396 -28.924 1.00 56.34 103 ASP A N 1
ATOM 754 C CA . ASP A 1 103 ? 33.727 -30.576 -28.834 1.00 56.34 103 ASP A CA 1
ATOM 755 C C . ASP A 1 103 ? 34.344 -30.890 -30.211 1.00 56.34 103 ASP A C 1
ATOM 757 O O . ASP A 1 103 ? 33.595 -30.820 -31.220 1.00 56.34 103 ASP A O 1
#

Sequence (103 aa):
MNGSTVIQMSLPTLMLLVCIAAPIQAGETETFSIDWYSIDGGGAVQSTGGDFDLSGTIGQADATAARVLQGGQWKLTGGFWALSLEDLADRLFGDRFEAEQGD